Protein AF-K9TN72-F1 (afdb_monomer_lite)

Sequence (79 aa):
MSSGDHNHIIIRPDARKIELLEEFLHATQIKFGILDKLGHHAAEINVKDFMIKHQKMINLSQKDIDSLVIMRDSYINSQ

Organism: NCBI:txid56110

Secondary structure (DSSP, 8-state):
-----TT-----TT--HHHHHHHHHHHHHHHTTHHHHHHHHHHHHHHHHHHHHTTTTTT--HHHHHHHHHHHHHHHTT-

pLDDT: mean 89.57, std 13.19, range [40.25, 98.19]

Foldseek 3Di:
DDPPPLVDQDDDPPDDLLNSQLSVQVSVCVVVVVCVVLPPLSSLLVSLCVCLVCVVVSVHDVVSNVVSVVSNVVSVVVD

Structure (mmCIF, N/CA/C/O backbone):
data_AF-K9TN72-F1
#
_entry.id   AF-K9TN72-F1
#
loop_
_atom_site.group_PDB
_atom_site.id
_atom_site.type_symbol
_atom_site.label_atom_id
_atom_site.label_alt_id
_atom_site.label_comp_id
_atom_site.label_asym_id
_atom_site.label_entity_id
_atom_site.label_seq_id
_atom_site.pdbx_PDB_ins_code
_atom_site.Cartn_x
_atom_site.Cartn_y
_atom_site.Cartn_z
_atom_site.occupancy
_atom_site.B_iso_or_equiv
_atom_site.auth_seq_id
_atom_site.auth_comp_id
_atom_site.auth_asym_id
_atom_site.auth_atom_id
_atom_site.pdbx_PDB_model_num
ATOM 1 N N . MET A 1 1 ? 19.011 -13.129 -14.134 1.00 40.25 1 MET A N 1
ATOM 2 C CA . MET A 1 1 ? 18.032 -12.763 -13.089 1.00 40.25 1 MET A CA 1
ATOM 3 C C . MET A 1 1 ? 16.668 -13.100 -13.653 1.00 40.25 1 MET A C 1
ATOM 5 O O . MET A 1 1 ? 16.386 -12.676 -14.766 1.00 40.25 1 MET A O 1
ATOM 9 N N . SER A 1 2 ? 15.918 -13.983 -12.994 1.00 41.03 2 SER A N 1
ATOM 10 C CA . SER A 1 2 ? 14.641 -14.480 -13.513 1.00 41.03 2 SER A CA 1
ATOM 11 C C . SER A 1 2 ? 13.689 -13.302 -13.706 1.00 41.03 2 SER A C 1
ATOM 13 O O . SER A 1 2 ? 13.287 -12.692 -12.721 1.00 41.03 2 SER A O 1
ATOM 15 N N . SER A 1 3 ? 13.348 -12.971 -14.955 1.00 48.03 3 SER A N 1
ATOM 16 C CA . SER A 1 3 ? 12.117 -12.231 -15.242 1.00 48.03 3 SER A CA 1
ATOM 17 C C . SER A 1 3 ? 10.977 -13.142 -14.814 1.00 48.03 3 SER A C 1
ATOM 19 O O . SER A 1 3 ? 10.558 -14.012 -15.571 1.00 48.03 3 SER A O 1
ATOM 21 N N . GLY A 1 4 ? 10.582 -13.033 -13.545 1.00 50.38 4 GLY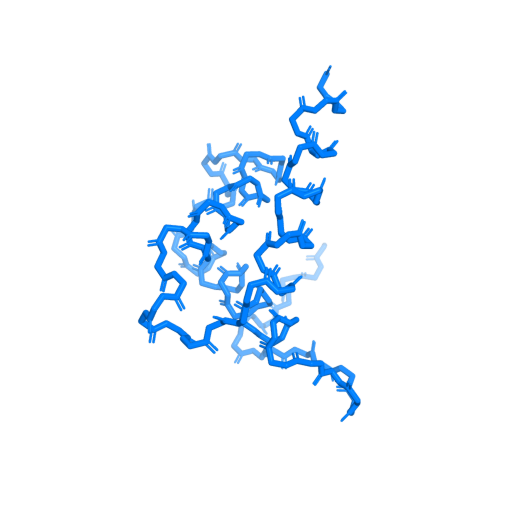 A N 1
ATOM 22 C CA . GLY A 1 4 ? 9.393 -13.692 -13.040 1.00 50.38 4 GLY A CA 1
ATOM 23 C C . GLY A 1 4 ? 8.215 -13.233 -13.882 1.00 50.38 4 GLY A C 1
ATOM 24 O O . GLY A 1 4 ? 8.092 -12.053 -14.210 1.00 50.38 4 GLY A O 1
ATOM 25 N N . ASP A 1 5 ? 7.384 -14.174 -14.290 1.00 54.94 5 ASP A N 1
ATOM 26 C CA . ASP A 1 5 ? 6.132 -13.865 -14.949 1.00 54.94 5 ASP A CA 1
ATOM 27 C C . ASP A 1 5 ? 5.230 -13.136 -13.932 1.00 54.94 5 ASP A C 1
ATOM 29 O O . ASP A 1 5 ? 4.582 -13.759 -13.094 1.00 54.94 5 ASP A O 1
ATOM 33 N N . HIS A 1 6 ? 5.240 -11.796 -13.947 1.00 60.81 6 HIS A N 1
ATOM 34 C CA . HIS A 1 6 ? 4.472 -10.931 -13.030 1.00 60.81 6 HIS A CA 1
ATOM 35 C C . HIS A 1 6 ? 2.949 -11.012 -13.256 1.00 60.81 6 HIS A C 1
ATOM 37 O O . HIS A 1 6 ? 2.187 -10.222 -12.702 1.00 60.81 6 HIS A O 1
ATOM 43 N N . ASN A 1 7 ? 2.488 -11.950 -14.087 1.00 66.31 7 ASN A N 1
ATOM 44 C CA . ASN A 1 7 ? 1.074 -12.260 -14.259 1.00 66.31 7 ASN A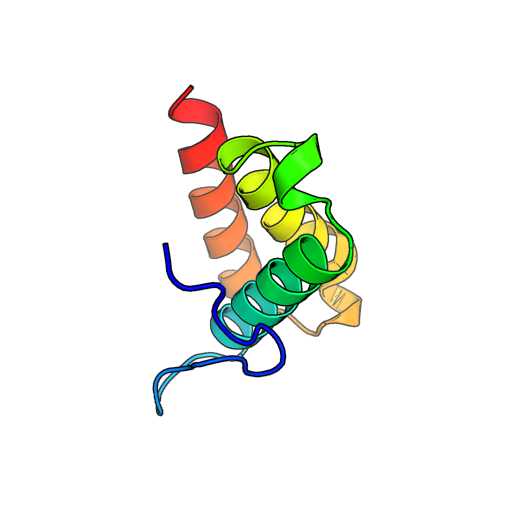 CA 1
ATOM 45 C C . ASN A 1 7 ? 0.484 -13.032 -13.069 1.00 66.31 7 ASN A C 1
ATOM 47 O O . ASN A 1 7 ? -0.734 -13.206 -13.001 1.00 66.31 7 ASN A O 1
ATOM 51 N N . HIS A 1 8 ? 1.319 -13.487 -12.131 1.00 77.19 8 HIS A N 1
ATOM 52 C CA . HIS A 1 8 ? 0.886 -14.267 -10.980 1.00 77.19 8 HIS A CA 1
ATOM 53 C C . HIS A 1 8 ? 1.202 -13.555 -9.663 1.00 77.19 8 HIS A C 1
ATOM 55 O O . HIS A 1 8 ? 2.336 -13.163 -9.408 1.00 77.19 8 HIS A O 1
ATOM 61 N N . ILE A 1 9 ? 0.182 -13.434 -8.812 1.00 83.88 9 ILE A N 1
ATOM 62 C CA . ILE A 1 9 ? 0.311 -13.001 -7.419 1.00 83.88 9 ILE A CA 1
ATOM 63 C C . ILE A 1 9 ? 0.404 -14.263 -6.565 1.00 83.88 9 ILE A C 1
ATOM 65 O O . ILE A 1 9 ? -0.503 -15.099 -6.596 1.00 83.88 9 ILE A O 1
ATOM 69 N N . ILE A 1 10 ? 1.505 -14.415 -5.831 1.00 84.31 10 ILE A N 1
ATOM 70 C CA . ILE A 1 10 ? 1.747 -15.575 -4.971 1.00 84.31 10 ILE A CA 1
ATOM 71 C C . ILE A 1 10 ? 1.448 -15.167 -3.533 1.00 84.31 10 ILE A C 1
ATOM 73 O O . ILE A 1 10 ? 2.109 -14.295 -2.982 1.00 84.31 10 ILE A O 1
ATOM 77 N N . ILE A 1 11 ? 0.465 -15.821 -2.918 1.00 88.00 11 ILE A N 1
ATOM 78 C CA . ILE A 1 11 ? 0.091 -15.594 -1.521 1.00 88.00 11 ILE A CA 1
ATOM 79 C C . ILE A 1 11 ? 0.118 -16.894 -0.727 1.00 88.00 11 ILE A C 1
ATOM 81 O O . ILE A 1 11 ? -0.069 -17.987 -1.268 1.00 88.00 11 ILE A O 1
ATOM 85 N N . ARG A 1 12 ? 0.324 -16.769 0.584 1.00 90.12 12 ARG A N 1
ATOM 86 C CA . ARG A 1 12 ? 0.152 -17.884 1.520 1.00 90.12 12 ARG A CA 1
ATOM 87 C C . ARG A 1 12 ? -1.337 -18.250 1.642 1.00 90.12 12 ARG A C 1
ATOM 89 O O . ARG A 1 12 ? -2.179 -17.363 1.503 1.00 90.12 12 ARG A O 1
ATOM 96 N N . PRO A 1 13 ? -1.689 -19.517 1.934 1.00 90.75 13 PRO A N 1
ATOM 97 C CA . PRO A 1 13 ? -3.090 -19.929 2.081 1.00 90.75 13 PRO A CA 1
ATOM 98 C C . PRO A 1 13 ? -3.870 -19.169 3.164 1.00 90.75 13 PRO A C 1
ATOM 100 O O . PRO A 1 13 ? -5.083 -19.024 3.061 1.00 90.75 13 PRO A O 1
ATOM 103 N N . ASP A 1 14 ? -3.179 -18.687 4.195 1.00 93.38 14 ASP A N 1
ATOM 104 C CA . ASP A 1 14 ? -3.718 -17.917 5.318 1.00 93.38 14 ASP A CA 1
ATOM 105 C C . ASP A 1 14 ? -3.509 -16.401 5.165 1.00 93.38 14 ASP A C 1
ATOM 107 O O . ASP A 1 14 ? -3.709 -15.647 6.121 1.00 93.38 14 ASP A O 1
ATOM 111 N N . ALA A 1 15 ? -3.112 -15.945 3.971 1.00 91.94 15 ALA A N 1
ATOM 112 C CA . ALA A 1 15 ? -2.869 -14.536 3.714 1.00 91.94 15 ALA A CA 1
ATOM 113 C C . ALA A 1 15 ? -4.125 -13.711 3.995 1.00 91.94 15 ALA A C 1
ATOM 115 O O . ALA A 1 15 ? -5.233 -13.996 3.527 1.00 91.94 15 ALA A O 1
ATOM 116 N N . ARG A 1 16 ? -3.938 -12.632 4.748 1.00 91.62 16 ARG A N 1
ATOM 117 C CA . ARG A 1 16 ? -4.999 -11.672 5.011 1.00 91.62 16 ARG A CA 1
ATOM 118 C C . ARG A 1 16 ? -5.256 -10.856 3.754 1.00 91.62 16 ARG A C 1
ATOM 120 O O . ARG A 1 16 ? -4.373 -10.628 2.930 1.00 91.62 16 ARG A O 1
ATOM 127 N N . LYS A 1 17 ? -6.466 -10.308 3.656 1.00 90.81 17 LYS A N 1
ATOM 128 C CA . LYS A 1 17 ? -6.861 -9.421 2.555 1.00 90.81 17 LYS A CA 1
ATOM 129 C C . LYS A 1 17 ? -5.867 -8.272 2.326 1.00 90.81 17 LYS A C 1
ATOM 131 O O . LYS A 1 17 ? -5.622 -7.912 1.181 1.00 90.81 17 LYS A O 1
ATOM 136 N N . ILE A 1 18 ? -5.310 -7.707 3.399 1.00 93.44 18 ILE A N 1
ATOM 137 C CA . ILE A 1 18 ? -4.323 -6.623 3.319 1.00 93.44 18 ILE A CA 1
ATOM 138 C C . ILE A 1 18 ? -3.040 -7.060 2.595 1.00 93.44 18 ILE A C 1
ATOM 140 O O . ILE A 1 18 ? -2.573 -6.333 1.730 1.00 93.44 18 ILE A O 1
ATOM 144 N N . GLU A 1 19 ? -2.544 -8.269 2.871 1.00 92.31 19 GLU A N 1
ATOM 145 C CA . GLU A 1 19 ? -1.337 -8.830 2.246 1.00 92.31 19 GLU A CA 1
ATOM 146 C C . GLU A 1 19 ? -1.584 -9.105 0.757 1.00 92.31 19 GLU A C 1
ATOM 148 O O . GLU A 1 19 ? -0.762 -8.767 -0.086 1.00 92.31 19 GLU A O 1
ATOM 153 N N . LEU A 1 20 ? -2.762 -9.636 0.407 1.00 93.62 20 LEU A N 1
ATOM 154 C CA . LEU A 1 20 ? -3.139 -9.833 -0.997 1.00 93.62 20 LEU A CA 1
ATOM 155 C C . LEU A 1 20 ? -3.213 -8.507 -1.774 1.00 93.62 20 LEU A C 1
ATOM 157 O O . LEU A 1 20 ? -2.811 -8.445 -2.934 1.00 93.62 20 LEU A O 1
ATOM 161 N N . LEU A 1 21 ? -3.753 -7.453 -1.157 1.00 94.69 21 LEU A N 1
ATOM 162 C CA . LEU A 1 21 ? -3.845 -6.134 -1.785 1.00 94.69 21 LEU A CA 1
ATOM 163 C C . LEU A 1 21 ? -2.468 -5.488 -1.969 1.00 94.69 21 LEU A C 1
ATOM 165 O O . LEU A 1 21 ? -2.237 -4.869 -3.005 1.00 94.69 21 LEU A O 1
ATOM 169 N N . GLU A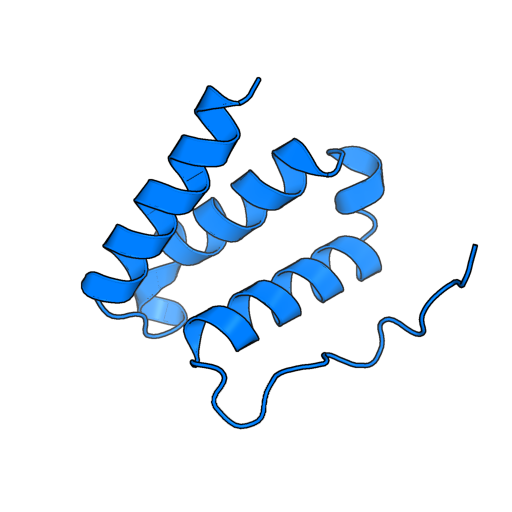 1 22 ? -1.574 -5.640 -0.994 1.00 94.81 22 GLU A N 1
ATOM 170 C CA . GLU A 1 22 ? -0.194 -5.158 -1.074 1.00 94.81 22 GLU A CA 1
ATOM 171 C C . GLU A 1 22 ? 0.546 -5.831 -2.240 1.00 94.81 22 GLU A C 1
ATOM 173 O O . GLU A 1 22 ? 1.009 -5.141 -3.149 1.00 94.81 22 GLU A O 1
ATOM 178 N N . GLU A 1 23 ? 0.529 -7.164 -2.314 1.00 93.75 23 GLU A N 1
ATOM 179 C CA . GLU A 1 23 ? 1.144 -7.920 -3.415 1.00 93.75 23 GLU A CA 1
ATOM 180 C C . GLU A 1 23 ? 0.543 -7.570 -4.787 1.00 93.75 23 GLU A C 1
ATOM 182 O O . GLU A 1 23 ? 1.261 -7.407 -5.778 1.00 93.75 23 GLU A O 1
ATOM 187 N N . PHE A 1 24 ? -0.780 -7.381 -4.860 1.00 93.94 24 PHE A N 1
ATOM 188 C CA . PHE A 1 24 ? -1.439 -6.919 -6.083 1.00 93.94 24 PHE A CA 1
ATOM 189 C C . PHE A 1 24 ? -0.919 -5.547 -6.537 1.00 93.94 24 PHE A C 1
ATOM 191 O O . PHE A 1 24 ? -0.683 -5.328 -7.731 1.00 93.94 24 PHE A O 1
ATOM 198 N N . LEU A 1 25 ? -0.738 -4.610 -5.605 1.00 94.81 25 LEU A N 1
ATOM 199 C CA . LEU A 1 25 ? -0.241 -3.271 -5.912 1.00 94.81 25 LEU A CA 1
ATOM 200 C C . LEU A 1 25 ? 1.239 -3.293 -6.304 1.00 94.81 25 LEU A C 1
ATOM 202 O O . LEU A 1 25 ? 1.604 -2.599 -7.252 1.00 94.81 25 LEU A O 1
ATOM 206 N N . HIS A 1 26 ? 2.064 -4.132 -5.678 1.00 93.50 26 HIS A N 1
ATOM 207 C CA . HIS A 1 26 ? 3.455 -4.329 -6.093 1.00 93.50 26 HIS A CA 1
ATOM 208 C C . HIS A 1 26 ? 3.556 -4.901 -7.513 1.00 93.50 26 HIS A C 1
ATOM 210 O O . HIS A 1 26 ? 4.253 -4.336 -8.360 1.00 93.50 26 HIS A O 1
ATOM 216 N N . ALA A 1 27 ? 2.790 -5.949 -7.831 1.00 92.56 27 ALA A N 1
ATOM 217 C CA . ALA A 1 27 ? 2.729 -6.494 -9.190 1.00 92.56 27 ALA A CA 1
ATOM 218 C C . ALA A 1 27 ? 2.266 -5.433 -10.207 1.00 92.56 27 ALA A C 1
ATOM 220 O O . ALA A 1 27 ? 2.804 -5.321 -11.313 1.00 92.56 27 ALA A O 1
ATOM 221 N N . THR A 1 28 ? 1.309 -4.590 -9.808 1.00 93.06 28 THR A N 1
ATOM 222 C CA . THR A 1 28 ? 0.830 -3.460 -10.611 1.00 93.06 28 THR A CA 1
ATOM 223 C C . THR A 1 28 ? 1.934 -2.425 -10.851 1.00 93.06 28 THR A C 1
ATOM 225 O O . THR A 1 28 ? 2.131 -1.993 -11.988 1.00 93.06 28 THR A O 1
ATOM 228 N N . GLN A 1 29 ? 2.700 -2.053 -9.822 1.00 93.50 29 GLN A N 1
ATOM 229 C CA . GLN A 1 29 ? 3.830 -1.132 -9.953 1.00 93.50 29 GLN A CA 1
ATOM 230 C C . GLN A 1 29 ? 4.890 -1.657 -10.923 1.00 93.50 29 GLN A C 1
ATOM 232 O O . GLN A 1 29 ? 5.394 -0.882 -11.736 1.00 93.50 29 GLN A O 1
ATOM 237 N N . ILE A 1 30 ? 5.197 -2.954 -10.883 1.00 91.00 30 ILE A N 1
ATOM 238 C CA . ILE A 1 30 ? 6.146 -3.574 -11.816 1.00 91.00 30 ILE A CA 1
ATOM 239 C C . ILE A 1 30 ? 5.604 -3.514 -13.245 1.00 91.00 30 ILE A C 1
ATOM 241 O O . ILE A 1 30 ? 6.291 -3.040 -14.149 1.00 91.00 30 ILE A O 1
ATOM 245 N N . LYS A 1 31 ? 4.339 -3.900 -13.451 1.00 91.06 31 LYS A N 1
ATOM 246 C CA . LYS A 1 31 ? 3.693 -3.870 -14.773 1.00 91.06 31 LYS A CA 1
ATOM 247 C C . LYS A 1 31 ? 3.692 -2.475 -15.408 1.00 91.06 31 LYS A C 1
ATOM 249 O O . LYS A 1 31 ? 3.793 -2.360 -16.627 1.00 91.06 31 LYS A O 1
ATOM 254 N N . PHE A 1 32 ? 3.581 -1.422 -14.600 1.00 92.25 32 PHE A N 1
ATOM 255 C CA . PHE A 1 32 ? 3.608 -0.032 -15.066 1.00 92.25 32 PHE A CA 1
ATOM 256 C C . PHE A 1 32 ? 5.007 0.617 -15.047 1.00 92.25 32 PHE A C 1
ATOM 258 O O . PHE A 1 32 ? 5.127 1.809 -15.348 1.00 92.25 32 PHE A O 1
ATOM 265 N N . GLY A 1 33 ? 6.065 -0.128 -14.702 1.00 92.19 33 GLY A N 1
ATOM 266 C CA . GLY A 1 33 ? 7.433 0.395 -14.606 1.00 92.19 33 GLY A CA 1
ATOM 267 C C . GLY A 1 33 ? 7.599 1.470 -13.524 1.00 92.19 33 GLY A C 1
ATOM 268 O O . GLY A 1 33 ? 8.433 2.364 -13.650 1.00 92.19 33 GLY A O 1
ATOM 269 N N . ILE A 1 34 ? 6.756 1.448 -12.489 1.00 92.62 34 ILE A N 1
ATOM 270 C CA . ILE A 1 34 ? 6.828 2.366 -11.343 1.00 92.62 34 ILE A CA 1
ATOM 271 C C . ILE A 1 34 ? 8.011 1.990 -10.451 1.00 92.62 34 ILE A C 1
ATOM 273 O O . ILE A 1 34 ? 8.726 2.882 -9.998 1.00 92.62 34 ILE A O 1
ATOM 277 N N . LEU A 1 35 ? 8.247 0.688 -10.250 1.00 91.25 35 LEU A N 1
ATOM 278 C CA . LEU A 1 35 ? 9.377 0.198 -9.458 1.00 91.25 35 LEU A CA 1
ATOM 279 C C . LEU A 1 35 ? 10.716 0.701 -10.020 1.00 91.25 35 LEU A C 1
ATOM 281 O O . LEU A 1 35 ? 11.536 1.215 -9.265 1.00 91.25 35 LEU A O 1
ATOM 285 N N . ASP A 1 36 ? 10.894 0.645 -11.341 1.00 90.75 36 ASP A N 1
ATOM 286 C CA . ASP A 1 36 ? 12.120 1.101 -12.010 1.00 90.75 36 ASP A CA 1
ATOM 287 C C . ASP A 1 36 ? 12.335 2.618 -11.888 1.00 90.75 36 ASP A C 1
ATOM 289 O O . ASP A 1 36 ? 13.468 3.092 -11.864 1.00 90.75 36 ASP A O 1
ATOM 293 N N . LYS A 1 37 ? 11.245 3.393 -11.806 1.00 93.19 37 LYS A N 1
ATOM 294 C CA . LYS A 1 37 ? 11.288 4.861 -11.714 1.00 93.19 37 LYS A CA 1
ATOM 295 C C . LYS A 1 37 ? 11.526 5.364 -10.295 1.00 93.19 37 LYS A C 1
ATOM 297 O O . LYS A 1 37 ? 12.230 6.351 -10.116 1.00 93.19 37 LYS A O 1
ATOM 302 N N . LEU A 1 38 ? 10.884 4.739 -9.309 1.00 92.88 38 LEU A N 1
ATOM 303 C CA . LEU A 1 38 ? 10.928 5.172 -7.910 1.00 92.88 38 LEU A CA 1
ATOM 304 C C . LEU A 1 38 ? 12.055 4.495 -7.122 1.00 92.88 38 LEU A C 1
ATOM 306 O O . LEU A 1 38 ? 12.515 5.033 -6.117 1.00 92.88 38 LEU A O 1
ATOM 310 N N . GLY A 1 39 ? 12.500 3.318 -7.561 1.00 92.62 39 GLY A N 1
ATOM 311 C CA . GLY A 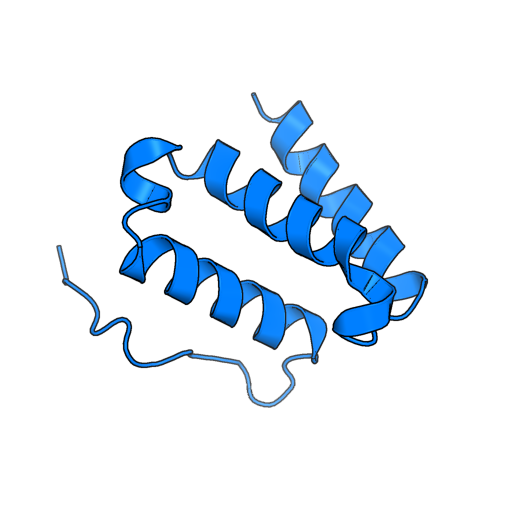1 39 ? 13.309 2.422 -6.749 1.00 92.62 39 GLY A CA 1
ATOM 312 C C . GLY A 1 39 ? 12.476 1.719 -5.674 1.00 92.62 39 GLY A C 1
ATOM 313 O O . GLY A 1 39 ? 11.374 2.145 -5.321 1.00 92.62 39 GLY A O 1
ATOM 314 N N . HIS A 1 40 ? 13.019 0.623 -5.139 1.00 91.06 40 HIS A N 1
ATOM 315 C CA . HIS A 1 40 ? 12.307 -0.261 -4.209 1.00 91.06 40 HIS A CA 1
ATOM 316 C C . HIS A 1 40 ? 11.725 0.490 -3.010 1.00 91.06 40 HIS A C 1
ATOM 318 O O . HIS A 1 40 ? 10.568 0.316 -2.652 1.00 91.06 40 HIS A O 1
ATOM 324 N N . HIS A 1 41 ? 12.516 1.370 -2.405 1.00 92.88 41 HIS A N 1
ATOM 325 C CA . HIS A 1 41 ? 12.122 2.029 -1.172 1.00 92.88 41 HIS A CA 1
ATOM 326 C C . HIS A 1 41 ? 10.938 2.993 -1.343 1.00 92.88 41 HIS A C 1
ATOM 328 O O . HIS A 1 41 ? 9.974 2.954 -0.582 1.00 92.88 41 HIS A O 1
ATOM 334 N N . ALA A 1 42 ? 10.982 3.852 -2.361 1.00 94.69 42 ALA A N 1
ATOM 335 C CA . ALA A 1 42 ? 9.879 4.769 -2.620 1.00 94.69 42 ALA A CA 1
ATOM 336 C C . ALA A 1 42 ? 8.655 4.037 -3.199 1.00 94.69 42 ALA A C 1
ATOM 338 O O . ALA A 1 42 ? 7.527 4.467 -2.962 1.00 94.69 42 ALA A O 1
ATOM 339 N N . ALA A 1 43 ? 8.849 2.912 -3.900 1.00 95.06 43 ALA A N 1
ATOM 340 C CA . ALA A 1 43 ? 7.753 2.050 -4.338 1.00 95.06 43 ALA A CA 1
ATOM 341 C C . ALA A 1 43 ? 6.986 1.437 -3.147 1.00 95.06 43 ALA A C 1
ATOM 343 O O . ALA A 1 43 ? 5.754 1.463 -3.149 1.00 95.06 43 ALA A O 1
ATOM 344 N N . GLU A 1 44 ? 7.688 0.987 -2.102 1.00 96.25 44 GLU A N 1
ATOM 345 C CA . GLU A 1 44 ? 7.100 0.477 -0.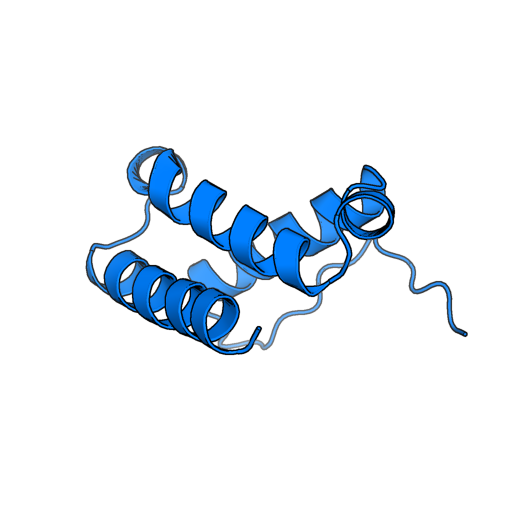850 1.00 96.25 44 GLU A CA 1
ATOM 346 C C . GLU A 1 44 ? 6.228 1.515 -0.137 1.00 96.25 44 GLU A C 1
ATOM 348 O O . GLU A 1 44 ? 5.077 1.242 0.220 1.00 96.25 44 GLU A O 1
ATOM 353 N N . ILE A 1 45 ? 6.755 2.732 0.026 1.00 97.25 45 ILE A N 1
ATOM 354 C CA . ILE A 1 45 ? 6.011 3.854 0.611 1.00 97.25 45 ILE A CA 1
ATOM 355 C C . ILE A 1 45 ? 4.785 4.171 -0.250 1.00 97.25 45 ILE A C 1
ATOM 357 O O . ILE A 1 45 ? 3.685 4.335 0.275 1.00 97.25 45 ILE A O 1
ATOM 361 N N . ASN A 1 46 ? 4.944 4.187 -1.576 1.00 97.00 46 ASN A N 1
ATOM 362 C CA . ASN A 1 46 ? 3.866 4.489 -2.510 1.00 97.00 46 ASN A CA 1
ATOM 363 C C . ASN A 1 46 ? 2.695 3.491 -2.432 1.00 97.00 46 ASN A C 1
ATOM 365 O O . ASN A 1 46 ? 1.542 3.926 -2.463 1.00 97.00 46 ASN A O 1
ATOM 369 N N . VAL A 1 47 ? 2.960 2.184 -2.289 1.00 97.31 47 VAL A N 1
ATOM 370 C CA . VAL A 1 47 ? 1.898 1.177 -2.079 1.00 97.31 47 VAL A CA 1
ATOM 371 C C . VAL A 1 47 ? 1.132 1.467 -0.794 1.00 97.31 47 VAL A C 1
ATOM 373 O O . VAL A 1 47 ? -0.101 1.520 -0.794 1.00 97.31 47 VAL A O 1
ATOM 376 N N . LYS A 1 48 ? 1.856 1.710 0.299 1.00 97.31 48 LYS A N 1
ATOM 377 C CA . LYS A 1 48 ? 1.257 1.918 1.620 1.00 97.31 48 LYS A CA 1
ATOM 378 C C . LYS A 1 48 ? 0.439 3.207 1.661 1.00 97.31 48 LYS A C 1
ATOM 380 O O . LYS A 1 48 ? -0.699 3.191 2.131 1.00 97.31 48 LYS A O 1
ATOM 385 N N . ASP A 1 49 ? 0.947 4.288 1.074 1.00 97.88 49 ASP A N 1
ATOM 386 C CA . ASP A 1 49 ? 0.211 5.546 0.931 1.00 97.88 49 ASP A CA 1
ATOM 387 C C . ASP A 1 49 ? -1.060 5.380 0.094 1.00 97.88 49 ASP A C 1
ATOM 389 O O . ASP A 1 49 ? -2.104 5.937 0.446 1.00 97.88 49 ASP A O 1
ATOM 393 N N . PHE A 1 50 ? -1.018 4.584 -0.981 1.00 97.69 50 PHE A N 1
ATOM 394 C CA . PHE A 1 50 ? -2.212 4.271 -1.762 1.00 97.69 50 PHE A CA 1
ATOM 395 C C . PHE A 1 50 ? -3.262 3.549 -0.906 1.00 97.69 50 PHE A C 1
ATOM 397 O O . PHE A 1 50 ? -4.424 3.961 -0.87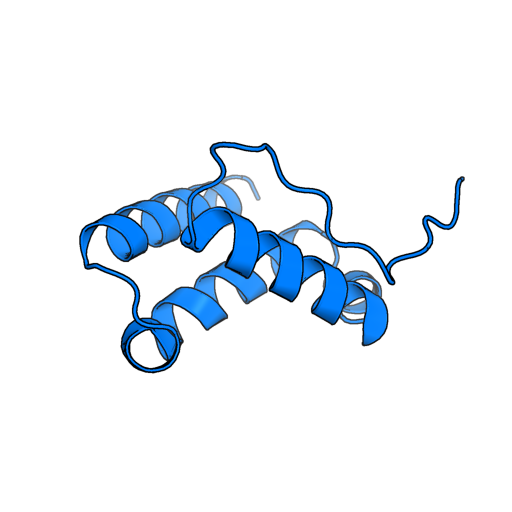7 1.00 97.69 50 PHE A O 1
ATOM 404 N N . MET A 1 51 ? -2.864 2.507 -0.173 1.00 97.88 51 MET A N 1
ATOM 405 C CA . MET A 1 51 ? -3.780 1.725 0.662 1.00 97.88 51 MET A CA 1
ATOM 406 C C . MET A 1 51 ? -4.395 2.565 1.788 1.00 97.88 51 MET A C 1
ATOM 408 O O . MET A 1 51 ? -5.607 2.505 2.002 1.00 97.88 51 MET A O 1
ATOM 412 N N . ILE A 1 52 ? -3.594 3.404 2.453 1.00 97.94 52 ILE A N 1
ATOM 413 C CA . ILE A 1 52 ? -4.058 4.319 3.505 1.00 97.94 52 ILE A CA 1
ATOM 414 C C . ILE A 1 52 ? -5.037 5.348 2.924 1.00 97.94 52 ILE A C 1
ATOM 416 O O . ILE A 1 52 ? -6.151 5.520 3.424 1.00 97.94 52 ILE A O 1
ATOM 420 N N . LYS A 1 53 ? -4.664 6.010 1.822 1.00 98.19 53 LYS A N 1
ATOM 421 C CA . LYS A 1 53 ? -5.489 7.048 1.185 1.00 98.19 53 LYS A CA 1
ATOM 422 C C . LYS A 1 53 ? -6.828 6.504 0.689 1.00 98.19 53 LYS A C 1
ATOM 424 O O . LYS A 1 53 ? -7.850 7.185 0.786 1.00 98.19 53 LYS A O 1
ATOM 429 N N . HIS A 1 54 ? -6.834 5.283 0.163 1.00 97.44 54 HIS A N 1
ATOM 430 C CA . HIS A 1 54 ? -8.008 4.658 -0.442 1.00 97.44 54 HIS A CA 1
ATOM 431 C C . HIS A 1 54 ? -8.699 3.635 0.474 1.00 97.44 54 HIS A C 1
ATOM 433 O O . HIS A 1 54 ? -9.552 2.885 0.007 1.00 97.44 54 HIS A O 1
ATOM 439 N N . GLN A 1 55 ? -8.425 3.656 1.784 1.00 96.19 55 GLN A N 1
ATOM 440 C CA . GLN A 1 55 ? -8.902 2.682 2.778 1.00 96.19 55 GLN A CA 1
ATOM 441 C C . GLN A 1 55 ? -10.393 2.311 2.688 1.00 96.19 55 GLN A C 1
ATOM 443 O O . GLN A 1 55 ? -10.757 1.142 2.810 1.00 96.19 55 GLN A O 1
ATOM 448 N N . LYS A 1 56 ? -11.268 3.290 2.416 1.00 95.19 56 LYS A N 1
ATOM 449 C CA . LYS A 1 56 ? -12.718 3.070 2.276 1.00 95.19 56 LYS A CA 1
ATOM 450 C C . LYS A 1 56 ? -13.069 2.317 0.992 1.00 95.19 56 LYS A C 1
ATOM 452 O O . LYS A 1 56 ? -13.959 1.478 1.005 1.00 95.19 56 LYS A O 1
ATOM 457 N N . MET A 1 57 ? -12.366 2.607 -0.102 1.00 95.81 57 MET A N 1
ATOM 458 C CA . MET A 1 57 ? -12.583 1.982 -1.411 1.00 95.81 57 MET A CA 1
ATOM 459 C C . MET A 1 57 ? -12.192 0.504 -1.389 1.00 95.81 57 MET A C 1
ATOM 461 O O . MET A 1 57 ? -12.910 -0.332 -1.924 1.00 95.81 57 MET A O 1
ATOM 465 N N . ILE A 1 58 ? -11.074 0.181 -0.739 1.00 94.62 58 ILE A N 1
ATOM 466 C CA . ILE A 1 58 ? -10.571 -1.195 -0.642 1.00 94.62 58 ILE A CA 1
ATOM 467 C C . ILE A 1 58 ? -11.075 -1.937 0.604 1.00 94.62 58 ILE A C 1
ATOM 469 O O . ILE A 1 58 ? -10.739 -3.105 0.800 1.00 94.62 58 ILE A O 1
ATOM 473 N N . ASN A 1 59 ? -11.943 -1.305 1.401 1.00 95.31 59 ASN A N 1
ATOM 474 C CA . ASN A 1 59 ? -12.557 -1.847 2.614 1.00 95.31 59 ASN A CA 1
ATOM 475 C C . ASN A 1 59 ? -11.517 -2.451 3.574 1.00 95.31 59 ASN A C 1
ATOM 477 O O . ASN A 1 59 ? -11.516 -3.666 3.812 1.00 95.31 59 ASN A O 1
ATOM 481 N N . LEU A 1 60 ? -10.608 -1.594 4.047 1.00 95.44 60 LEU A N 1
ATOM 482 C CA . LEU A 1 60 ? -9.652 -1.882 5.117 1.00 95.44 60 LEU A CA 1
ATOM 483 C C . LEU A 1 60 ? -10.206 -1.432 6.471 1.00 95.44 60 LEU A C 1
ATOM 485 O O . LEU A 1 60 ? -10.876 -0.402 6.572 1.00 95.44 60 LEU A O 1
ATOM 489 N N . SER A 1 61 ? -9.917 -2.210 7.514 1.00 95.81 61 SER A N 1
ATOM 490 C CA . SER A 1 61 ? -10.271 -1.864 8.892 1.00 95.81 61 SER A CA 1
ATOM 491 C C . SER A 1 61 ? -9.286 -0.855 9.483 1.00 95.81 61 SER A C 1
ATOM 493 O O . SER A 1 61 ? -8.158 -0.745 9.016 1.00 95.81 61 SER A O 1
ATOM 495 N N . GLN A 1 62 ? -9.654 -0.172 10.572 1.00 95.62 62 GLN A N 1
ATOM 496 C CA . GLN A 1 62 ? -8.717 0.729 11.260 1.00 95.62 62 GLN A CA 1
ATOM 497 C C . GLN A 1 62 ? -7.431 0.003 11.698 1.00 95.62 62 GLN A C 1
ATOM 499 O O . GLN A 1 62 ? -6.343 0.539 11.543 1.00 95.62 62 GLN A O 1
ATOM 504 N N . LYS A 1 63 ? -7.536 -1.259 12.134 1.00 95.56 63 LYS A N 1
ATOM 505 C CA . LYS A 1 63 ? -6.380 -2.086 12.516 1.00 95.56 63 LYS A CA 1
ATOM 506 C C . LYS A 1 63 ? -5.416 -2.339 11.349 1.00 95.56 63 LYS A C 1
ATOM 508 O O . LYS A 1 63 ? -4.201 -2.390 11.546 1.00 95.56 63 LYS A O 1
ATOM 513 N N . ASP A 1 64 ? -5.952 -2.517 10.143 1.00 95.69 64 ASP A N 1
ATOM 514 C CA . ASP A 1 64 ? -5.144 -2.661 8.927 1.00 95.69 64 ASP A CA 1
ATOM 515 C C . ASP A 1 64 ? -4.385 -1.363 8.636 1.00 95.69 64 ASP A C 1
ATOM 517 O O . ASP A 1 64 ? -3.205 -1.391 8.300 1.00 95.69 64 ASP A O 1
ATOM 521 N N . ILE A 1 65 ? -5.041 -0.220 8.839 1.00 96.50 65 ILE A N 1
ATOM 522 C CA . ILE A 1 65 ? -4.465 1.110 8.621 1.00 96.50 65 ILE A CA 1
ATOM 523 C C . ILE A 1 65 ? -3.365 1.410 9.625 1.00 96.50 65 ILE A C 1
ATOM 525 O O . ILE A 1 65 ? -2.288 1.836 9.221 1.00 96.50 65 ILE A O 1
ATOM 529 N N . ASP A 1 66 ? -3.590 1.111 10.901 1.00 97.19 66 ASP A N 1
ATOM 530 C CA . ASP A 1 66 ? -2.571 1.273 11.937 1.00 97.19 66 ASP A CA 1
ATOM 531 C C . ASP A 1 66 ? -1.324 0.433 11.602 1.00 97.19 66 ASP A C 1
ATOM 533 O O . ASP A 1 66 ? -0.194 0.903 11.727 1.00 97.19 66 ASP A O 1
ATOM 537 N N . SER A 1 67 ? -1.524 -0.785 11.080 1.00 95.69 67 SER A N 1
ATOM 538 C CA . SER A 1 67 ? -0.429 -1.649 10.619 1.00 95.69 67 SER A CA 1
ATOM 539 C C . SER A 1 67 ? 0.315 -1.047 9.419 1.00 95.69 67 SER A C 1
ATOM 541 O O . SER A 1 67 ? 1.544 -1.027 9.411 1.00 95.69 67 SER A O 1
ATOM 543 N N . LEU A 1 68 ? -0.409 -0.522 8.424 1.00 96.38 68 LEU A N 1
ATOM 544 C CA . LEU A 1 68 ? 0.178 0.109 7.235 1.00 96.38 68 LEU A CA 1
ATOM 545 C C . LEU A 1 68 ? 0.975 1.366 7.574 1.00 96.38 68 LEU A C 1
ATOM 547 O O . LEU A 1 68 ? 2.034 1.582 6.988 1.00 96.38 68 LEU A O 1
ATOM 551 N N . VAL A 1 69 ? 0.493 2.179 8.517 1.00 97.62 69 VAL A N 1
ATOM 552 C CA . VAL A 1 69 ? 1.202 3.374 8.991 1.00 97.62 69 VAL A CA 1
ATOM 553 C C . VAL A 1 69 ? 2.530 2.977 9.627 1.00 97.62 69 VAL A C 1
ATOM 555 O O . VAL A 1 69 ? 3.564 3.502 9.228 1.00 97.62 69 VAL A O 1
ATOM 558 N N . ILE A 1 70 ? 2.528 1.988 10.528 1.00 96.94 70 ILE A N 1
ATOM 559 C CA . ILE A 1 70 ? 3.759 1.485 11.157 1.00 96.94 70 ILE A CA 1
ATOM 560 C C . ILE A 1 70 ? 4.747 0.982 10.099 1.00 96.94 70 ILE A C 1
ATOM 562 O O . ILE A 1 70 ? 5.927 1.330 10.131 1.00 96.94 70 ILE A O 1
ATOM 566 N N . MET A 1 71 ? 4.274 0.180 9.141 1.00 95.31 71 MET A N 1
ATOM 567 C CA . MET A 1 71 ? 5.128 -0.349 8.079 1.00 95.31 71 MET A CA 1
ATOM 568 C C . MET A 1 71 ? 5.686 0.771 7.199 1.00 95.31 71 MET A C 1
ATOM 570 O O . MET A 1 71 ? 6.881 0.784 6.923 1.00 95.31 71 MET A O 1
ATOM 574 N N . ARG A 1 72 ? 4.863 1.740 6.786 1.00 96.88 72 ARG A N 1
ATOM 575 C CA . ARG A 1 72 ? 5.303 2.876 5.964 1.00 96.88 72 ARG A CA 1
ATOM 576 C C . ARG A 1 72 ? 6.362 3.694 6.690 1.00 96.88 72 ARG A C 1
ATOM 578 O O . ARG A 1 72 ? 7.389 4.018 6.102 1.00 96.88 72 ARG A O 1
ATOM 585 N N . ASP A 1 73 ? 6.125 3.991 7.960 1.00 97.31 73 ASP A N 1
ATOM 586 C CA . ASP A 1 73 ? 7.038 4.791 8.767 1.00 97.31 73 ASP A CA 1
ATOM 587 C C . ASP A 1 73 ? 8.360 4.045 9.000 1.00 97.31 73 ASP A C 1
ATOM 589 O O . ASP A 1 73 ? 9.416 4.672 9.027 1.00 97.31 73 ASP A O 1
ATOM 593 N N . SER A 1 74 ? 8.344 2.707 9.082 1.00 95.56 74 SER A N 1
ATOM 594 C CA . SER A 1 74 ? 9.582 1.917 9.124 1.00 95.56 74 SER A CA 1
ATOM 595 C C . SER A 1 74 ? 10.420 2.047 7.853 1.00 95.56 74 SER A C 1
ATOM 597 O O . SER A 1 74 ? 11.640 2.111 7.960 1.00 95.56 74 SER A O 1
ATOM 599 N N . TYR A 1 75 ? 9.787 2.162 6.678 1.00 93.69 75 TYR A N 1
ATOM 600 C CA . TYR A 1 75 ? 10.499 2.477 5.443 1.00 93.69 75 TYR A CA 1
ATOM 601 C C . TYR A 1 75 ? 11.033 3.911 5.509 1.00 93.69 75 TYR A C 1
ATOM 603 O O . TYR A 1 75 ? 12.237 4.106 5.448 1.00 93.69 75 TYR A O 1
ATOM 611 N N . ILE A 1 76 ? 10.194 4.915 5.771 1.00 93.25 76 ILE A N 1
ATOM 612 C CA . ILE A 1 76 ? 10.637 6.324 5.837 1.00 93.25 76 ILE A CA 1
ATOM 613 C C . ILE A 1 76 ? 11.860 6.517 6.753 1.00 93.25 76 ILE A C 1
ATOM 615 O O . ILE A 1 76 ? 12.778 7.256 6.407 1.00 93.25 76 ILE A O 1
ATOM 619 N N . ASN A 1 77 ? 11.886 5.836 7.901 1.00 92.50 77 ASN A N 1
ATOM 620 C CA . ASN A 1 77 ? 12.956 5.959 8.892 1.00 92.50 77 ASN A CA 1
ATOM 621 C C . ASN A 1 77 ? 14.190 5.085 8.613 1.00 92.50 77 ASN A C 1
ATOM 623 O O . ASN A 1 77 ? 15.174 5.195 9.341 1.00 92.50 77 ASN A O 1
ATOM 627 N N . SER A 1 78 ? 14.150 4.198 7.616 1.00 84.12 78 SER A N 1
ATOM 628 C CA . SER A 1 78 ? 15.290 3.357 7.232 1.00 84.12 78 SER A CA 1
ATOM 629 C C . SER A 1 78 ? 16.117 3.949 6.079 1.00 84.12 78 SER A C 1
ATOM 631 O O . SER A 1 78 ? 16.871 3.206 5.446 1.00 84.12 78 SER A O 1
ATOM 633 N N . GLN A 1 79 ? 15.919 5.234 5.764 1.00 58.84 79 GLN A N 1
ATOM 634 C CA . GLN A 1 79 ? 16.726 6.029 4.825 1.00 58.84 79 GLN A CA 1
ATOM 635 C C . GLN A 1 79 ? 17.935 6.657 5.517 1.00 58.84 79 GLN A C 1
ATOM 637 O O . GLN A 1 79 ? 17.764 7.184 6.639 1.00 58.84 79 GLN A O 1
#

Radius of gyration: 12.96 Å; chains: 1; bounding box: 31×27×28 Å